Protein AF-A0A5Q0QDK5-F1 (afdb_monomer)

Secondary structure (DSSP, 8-state):
-PPP-TT-----HHHHHHHHHHHHHHHHHHHHHHHHHH-TT---HHHHHHTHHHHHHHHHHHHHHHHHHHHHHHHHHHHHHHHHHHHHHHHHHHHHHHHHHHHHSHHHHHHHHHTTTPPP--SPPP----------

pLDDT: mean 79.97, std 14.65, range [41.53, 97.88]

InterPro domains:
  IPR045755 Bacteriodetes cell division protein FtsL-like [PF19579] (37-133)

Mean predicted aligned error: 16.49 Å

S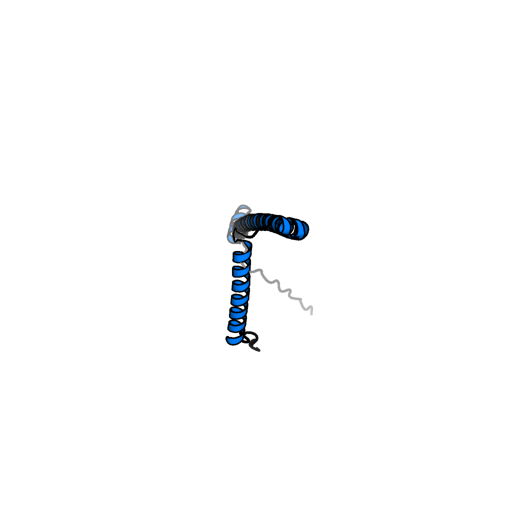equence (136 aa):
MARNTIKNNELSEEVQEEMSDALEEKVEETEDFLKSVFSQKKLNTYLVAKNLPFVAFLALLGLLYISNRHLAENTVRRIDRLGKEVKELSWDYKSLNAELMKLTTQTEIAKRADTLGLKERTEPPIKLQVVKEVKK

Foldseek 3Di:
DDDDPPDPPPPDVVVVVVVVVVVVVVVVVVVVVVCVVPPPPDPDVVVCVVCVVVVVVVVVVVVVVVVVVVVVVVVVVVCVVVVVVVVVVVVVVVVVVVVVCVCPDPVNVQVVVVVVVDHDDPDDDDDDDPPDDPDD

Structure (mmCIF, N/CA/C/O backbone):
data_AF-A0A5Q0QDK5-F1
#
_entry.id   AF-A0A5Q0QDK5-F1
#
loop_
_atom_site.group_PDB
_atom_site.id
_atom_site.type_symbol
_atom_site.label_atom_id
_atom_site.label_alt_id
_atom_site.label_comp_id
_atom_site.label_asym_id
_atom_site.label_entity_id
_atom_site.label_seq_id
_atom_site.pdbx_PDB_ins_code
_atom_site.Cartn_x
_atom_site.Cartn_y
_atom_site.Cartn_z
_atom_site.occupancy
_atom_site.B_iso_or_equiv
_atom_site.auth_seq_id
_atom_site.auth_comp_id
_atom_site.auth_asym_id
_atom_site.auth_atom_id
_atom_site.pdbx_PDB_model_num
ATOM 1 N N . MET A 1 1 ? -28.672 -29.922 -0.795 1.00 44.56 1 MET A N 1
ATOM 2 C CA . MET A 1 1 ? -27.477 -29.052 -0.783 1.00 44.56 1 MET A CA 1
ATOM 3 C C . MET A 1 1 ? -26.551 -29.521 -1.895 1.00 44.56 1 MET A C 1
ATOM 5 O O . MET A 1 1 ? -25.911 -30.553 -1.735 1.00 44.56 1 MET A O 1
ATOM 9 N N . ALA A 1 2 ? -26.565 -28.853 -3.050 1.00 45.28 2 ALA A N 1
ATOM 10 C CA . ALA A 1 2 ? -25.697 -29.207 -4.172 1.00 45.28 2 ALA A CA 1
ATOM 11 C C . ALA A 1 2 ? -24.258 -28.783 -3.843 1.00 45.28 2 ALA A C 1
ATOM 13 O O . ALA A 1 2 ? -24.005 -27.612 -3.563 1.00 45.28 2 ALA A O 1
ATOM 14 N N . ARG A 1 3 ? -23.336 -29.747 -3.803 1.00 51.28 3 ARG A N 1
ATOM 15 C CA . ARG A 1 3 ? -21.903 -29.486 -3.637 1.00 51.28 3 ARG A CA 1
ATOM 16 C C . ARG A 1 3 ? -21.345 -29.048 -4.992 1.00 51.28 3 ARG A C 1
ATOM 18 O O . ARG A 1 3 ? -21.561 -29.717 -5.993 1.00 51.28 3 ARG A O 1
ATOM 25 N N . ASN A 1 4 ? -20.696 -27.892 -4.997 1.00 50.03 4 ASN A N 1
ATOM 26 C CA . ASN A 1 4 ? -20.117 -27.230 -6.161 1.00 50.03 4 ASN A CA 1
ATOM 27 C C . ASN A 1 4 ? -19.019 -28.103 -6.812 1.00 50.03 4 ASN A C 1
ATOM 29 O O . ASN A 1 4 ? -18.092 -28.513 -6.117 1.00 50.03 4 ASN A O 1
ATOM 33 N N . THR A 1 5 ? -19.124 -28.374 -8.118 1.00 55.47 5 THR A N 1
ATOM 34 C CA . THR A 1 5 ? -18.151 -29.136 -8.931 1.00 55.47 5 THR A CA 1
ATOM 35 C C . THR A 1 5 ? -17.349 -28.259 -9.902 1.00 55.47 5 THR A C 1
ATOM 37 O O . THR A 1 5 ? -16.799 -28.759 -10.879 1.00 55.47 5 THR A O 1
ATOM 40 N N . ILE A 1 6 ? -17.241 -26.950 -9.664 1.00 53.53 6 ILE A N 1
ATOM 41 C CA . ILE A 1 6 ? -16.419 -26.053 -10.49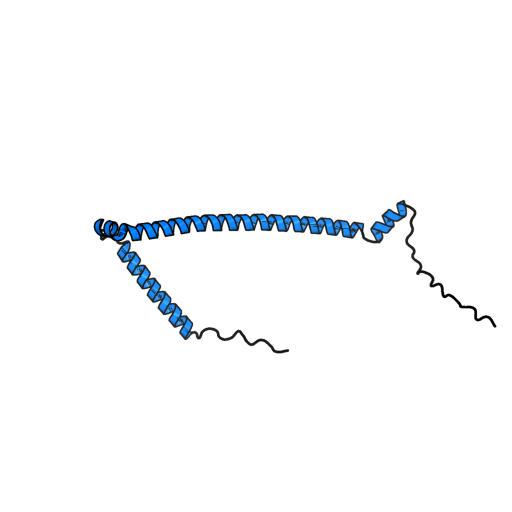0 1.00 53.53 6 ILE A CA 1
ATOM 42 C C . ILE A 1 6 ? -15.024 -25.944 -9.866 1.00 53.53 6 ILE A C 1
ATOM 44 O O . ILE A 1 6 ? -14.682 -24.928 -9.262 1.00 53.53 6 ILE A O 1
ATOM 48 N N . LYS A 1 7 ? -14.221 -27.013 -9.935 1.00 53.06 7 LYS A N 1
ATOM 49 C CA . LYS A 1 7 ? -12.780 -26.884 -9.650 1.00 53.06 7 LYS A CA 1
ATOM 50 C C . LYS A 1 7 ? -11.844 -27.905 -10.295 1.00 53.06 7 LYS A C 1
ATOM 52 O O . LYS A 1 7 ? -10.676 -27.909 -9.944 1.00 53.06 7 LYS A O 1
ATOM 57 N N . ASN A 1 8 ? -12.307 -28.721 -11.240 1.00 49.44 8 ASN A N 1
ATOM 58 C CA . ASN A 1 8 ? -11.467 -29.771 -11.824 1.00 49.44 8 ASN A CA 1
ATOM 59 C C . ASN A 1 8 ? -11.540 -29.751 -13.356 1.00 49.44 8 ASN A C 1
ATOM 61 O O . ASN A 1 8 ? -11.878 -30.748 -13.980 1.00 49.44 8 ASN A O 1
ATOM 65 N N . ASN A 1 9 ? -11.256 -28.599 -13.955 1.00 54.06 9 ASN A N 1
ATOM 66 C CA . ASN A 1 9 ? -10.682 -28.587 -15.298 1.00 54.06 9 ASN A CA 1
ATOM 67 C C . ASN A 1 9 ? -9.304 -27.939 -15.154 1.00 54.06 9 ASN A C 1
ATOM 69 O O . ASN A 1 9 ? -9.066 -26.822 -15.607 1.00 54.06 9 ASN A O 1
ATOM 73 N N . GLU A 1 10 ? -8.458 -28.593 -14.353 1.00 52.84 10 GLU A N 1
ATOM 74 C CA . GLU A 1 10 ? -7.023 -28.339 -14.376 1.00 52.84 10 GLU A CA 1
ATOM 75 C C . GLU A 1 10 ? -6.599 -28.573 -15.824 1.00 52.84 10 GLU A C 1
ATOM 77 O O . GLU A 1 10 ? -6.963 -29.594 -16.413 1.00 52.84 10 GLU A O 1
ATOM 82 N N . LEU A 1 11 ? -5.965 -27.564 -16.430 1.00 58.59 11 LEU A N 1
ATOM 83 C CA . LEU A 1 11 ? -5.403 -27.679 -17.770 1.00 58.59 11 LEU A CA 1
ATOM 84 C C . LEU A 1 11 ? -4.655 -29.010 -17.835 1.00 58.59 11 LEU A C 1
ATOM 86 O O . LEU A 1 11 ? -3.786 -29.242 -16.994 1.00 58.59 11 LEU A O 1
ATOM 90 N N . SER A 1 12 ? -5.035 -29.864 -18.789 1.00 61.38 12 SER A N 1
ATOM 91 C CA . SER A 1 12 ? -4.347 -31.124 -19.069 1.00 61.38 12 SER A CA 1
ATOM 92 C C . SER A 1 12 ? -2.839 -30.876 -19.066 1.00 61.38 12 SER A C 1
ATOM 94 O O . SER A 1 12 ? -2.404 -29.850 -19.592 1.00 61.38 12 SER A O 1
ATOM 96 N N . GLU A 1 13 ? -2.070 -31.760 -18.426 1.00 63.53 13 GLU A N 1
ATOM 97 C CA . GLU A 1 13 ? -0.610 -31.632 -18.296 1.00 63.53 13 GLU A CA 1
ATOM 98 C C . GLU A 1 13 ? 0.041 -31.334 -19.656 1.00 63.53 13 GLU A C 1
ATOM 100 O O . GLU A 1 13 ? 0.886 -30.455 -19.736 1.00 63.53 13 GLU A O 1
ATOM 105 N N . GLU A 1 14 ? -0.498 -31.912 -20.731 1.00 63.00 14 GLU A N 1
ATOM 106 C CA . GLU A 1 14 ? -0.110 -31.689 -22.129 1.00 63.00 14 GLU A CA 1
ATOM 107 C C . GLU A 1 14 ? -0.253 -30.218 -22.585 1.00 63.00 14 GLU A C 1
ATOM 109 O O . GLU A 1 14 ? 0.625 -29.685 -23.248 1.00 63.00 14 GLU A O 1
ATOM 114 N N . VAL A 1 15 ? -1.304 -29.501 -22.163 1.00 66.12 15 VAL A N 1
ATOM 115 C CA . VAL A 1 15 ? -1.498 -28.068 -22.484 1.00 66.12 15 VAL A CA 1
ATOM 116 C C . VAL A 1 15 ? -0.574 -27.180 -21.648 1.00 66.12 15 VAL A C 1
ATOM 118 O O . VAL A 1 15 ? -0.178 -26.104 -22.089 1.00 66.12 15 VAL A O 1
ATOM 121 N N . GLN A 1 16 ? -0.247 -27.592 -20.420 1.00 66.62 16 GLN A N 1
ATOM 122 C CA . GLN A 1 16 ? 0.727 -26.867 -19.599 1.00 66.62 16 GLN A CA 1
ATOM 123 C C . GLN A 1 16 ? 2.140 -27.035 -20.157 1.00 66.62 16 GLN A C 1
ATOM 125 O O . GLN A 1 16 ? 2.874 -26.051 -20.184 1.00 66.62 16 GLN A O 1
ATOM 130 N N . GLU A 1 17 ? 2.463 -28.236 -20.635 1.00 69.75 17 GLU A N 1
ATOM 131 C CA . GLU A 1 17 ? 3.737 -28.597 -21.256 1.00 69.75 17 GLU A CA 1
ATOM 132 C C . GLU A 1 17 ? 3.911 -27.885 -22.611 1.00 69.75 17 GLU A C 1
ATOM 134 O O . GLU A 1 17 ? 4.900 -27.189 -22.816 1.00 69.75 17 GLU A O 1
ATOM 139 N N . GLU A 1 18 ? 2.885 -27.875 -23.473 1.00 71.50 18 GLU A N 1
ATOM 140 C CA . GLU A 1 18 ? 2.893 -27.086 -24.718 1.00 71.50 18 GLU A CA 1
ATOM 141 C C . GLU A 1 18 ? 3.039 -25.575 -24.464 1.00 71.50 18 GLU A C 1
ATOM 143 O O . GLU A 1 18 ? 3.743 -24.876 -25.196 1.00 71.50 18 GLU A O 1
ATOM 148 N N . MET A 1 19 ? 2.381 -25.037 -23.426 1.00 68.75 19 MET A N 1
ATOM 149 C CA . MET A 1 19 ? 2.533 -23.627 -23.059 1.00 68.75 19 MET A CA 1
ATOM 150 C C . MET A 1 19 ? 3.912 -23.319 -22.477 1.00 68.75 19 MET A C 1
ATOM 152 O O . MET A 1 19 ? 4.394 -22.210 -22.705 1.00 68.75 19 MET A O 1
ATOM 156 N N . SER A 1 20 ? 4.523 -24.234 -21.715 1.00 72.00 20 SER A N 1
ATOM 157 C CA . SER A 1 20 ? 5.876 -24.050 -21.182 1.00 72.00 20 SER A CA 1
ATOM 158 C C . SER A 1 20 ? 6.927 -24.144 -22.277 1.00 72.00 20 SER A C 1
ATOM 160 O O . SER A 1 20 ? 7.779 -23.264 -22.332 1.00 72.00 20 SER A O 1
ATOM 162 N N . ASP A 1 21 ? 6.799 -25.104 -23.191 1.00 76.31 21 ASP A N 1
ATOM 163 C CA . ASP A 1 21 ? 7.713 -25.291 -24.321 1.00 76.31 21 ASP A CA 1
ATOM 164 C C . ASP A 1 21 ? 7.635 -24.099 -25.286 1.00 76.31 21 ASP A C 1
ATOM 166 O O . ASP A 1 21 ? 8.657 -23.551 -25.701 1.00 76.31 21 ASP A O 1
ATOM 170 N N . ALA A 1 22 ? 6.422 -23.605 -25.570 1.00 78.12 22 ALA A N 1
ATOM 171 C CA . ALA A 1 22 ? 6.228 -22.387 -26.356 1.00 78.12 22 ALA A CA 1
ATOM 172 C C . ALA A 1 22 ? 6.747 -21.129 -25.636 1.00 78.12 22 ALA A C 1
ATOM 174 O O . ALA A 1 22 ? 7.200 -20.182 -26.288 1.00 78.12 22 ALA A O 1
ATOM 175 N N . LEU A 1 23 ? 6.677 -21.082 -24.299 1.00 74.81 23 LEU A N 1
ATOM 176 C CA . LEU A 1 23 ? 7.285 -20.003 -23.519 1.00 74.81 23 LEU A CA 1
ATOM 177 C C . LEU A 1 23 ? 8.809 -20.059 -23.613 1.00 74.81 23 LEU A C 1
ATOM 179 O O . LEU A 1 23 ? 9.439 -19.018 -23.771 1.00 74.81 23 LEU A O 1
ATOM 183 N N . GLU A 1 24 ? 9.385 -21.252 -23.504 1.00 76.62 24 GLU A N 1
ATOM 184 C CA . GLU A 1 24 ? 10.823 -21.490 -23.512 1.00 76.62 24 GLU A CA 1
ATOM 185 C C . GLU A 1 24 ? 11.423 -21.155 -24.884 1.00 76.62 24 GLU A C 1
ATOM 187 O O . GLU A 1 24 ? 12.367 -20.370 -24.945 1.00 76.62 24 GLU A O 1
ATOM 192 N N . GLU A 1 25 ? 10.777 -21.566 -25.983 1.00 78.50 25 GLU A N 1
ATOM 193 C CA . GLU A 1 25 ? 11.151 -21.182 -27.354 1.00 78.50 25 GLU A CA 1
ATOM 194 C C . GLU A 1 25 ? 11.117 -19.653 -27.546 1.00 78.50 25 GLU A C 1
ATOM 196 O O . GLU A 1 25 ? 12.043 -19.052 -28.092 1.00 78.50 25 GLU A O 1
ATOM 201 N N . LYS A 1 26 ? 10.072 -18.976 -27.047 1.00 78.62 26 LYS A N 1
ATOM 202 C CA . LYS A 1 26 ? 9.944 -17.508 -27.142 1.00 78.62 26 LYS A CA 1
ATOM 203 C C . LYS A 1 26 ? 10.975 -16.777 -26.283 1.00 78.62 26 LYS A C 1
ATOM 205 O O . LYS A 1 26 ? 11.416 -15.683 -26.651 1.00 78.62 26 LYS A O 1
ATOM 210 N N . VAL A 1 27 ? 11.347 -17.347 -25.140 1.00 79.06 27 VAL A N 1
ATOM 211 C CA . VAL A 1 27 ? 12.386 -16.813 -24.252 1.00 79.06 27 VAL A CA 1
ATOM 212 C C . VAL A 1 27 ? 13.766 -16.987 -24.881 1.00 79.06 27 VAL A C 1
ATOM 214 O O . VAL A 1 27 ? 14.535 -16.027 -24.878 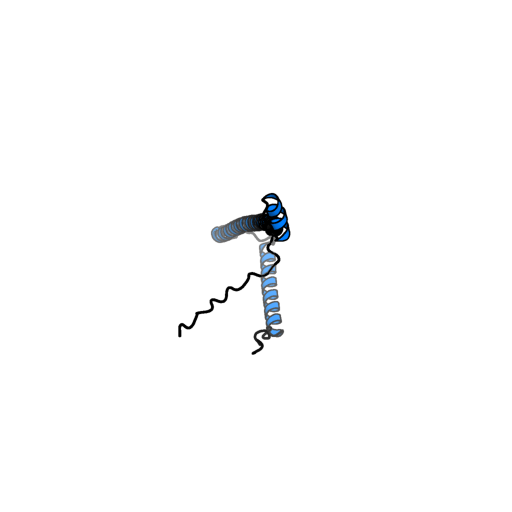1.00 79.06 27 VAL A O 1
ATOM 217 N N . GLU A 1 28 ? 14.050 -18.138 -25.487 1.00 79.69 28 GLU A N 1
ATOM 218 C CA . GLU A 1 28 ? 15.321 -18.439 -26.152 1.00 79.69 28 GLU A CA 1
ATOM 219 C C . GLU A 1 28 ? 15.520 -17.573 -27.411 1.00 79.69 28 GLU A C 1
ATOM 221 O O . GLU A 1 28 ? 16.549 -16.906 -27.547 1.00 79.69 28 GLU A O 1
ATOM 226 N N . GLU A 1 29 ? 14.487 -17.434 -28.256 1.00 79.56 29 GLU A N 1
ATOM 227 C CA . GLU A 1 29 ? 14.470 -16.493 -29.391 1.00 79.56 29 GLU A CA 1
ATOM 228 C C . GLU A 1 29 ? 14.757 -15.049 -28.943 1.00 79.56 29 GLU A C 1
ATOM 230 O O . GLU A 1 29 ? 15.485 -14.296 -29.603 1.00 79.56 29 GLU A O 1
ATOM 235 N N . THR A 1 30 ? 14.185 -14.651 -27.804 1.00 79.25 30 THR A N 1
ATOM 236 C CA . THR A 1 30 ? 14.382 -13.316 -27.232 1.00 79.25 30 THR A CA 1
ATOM 237 C C . THR A 1 30 ? 15.798 -13.161 -26.681 1.00 79.25 30 THR A C 1
ATOM 239 O O . THR A 1 30 ? 16.420 -12.118 -26.885 1.00 79.25 30 THR A O 1
ATOM 242 N N . GLU A 1 31 ? 16.345 -14.177 -26.016 1.00 81.19 31 GLU A N 1
ATOM 243 C CA . GLU A 1 31 ? 17.700 -14.161 -25.465 1.00 81.19 31 GLU A CA 1
ATOM 244 C C . GLU A 1 31 ? 18.763 -14.091 -26.571 1.00 81.19 31 GLU A C 1
ATOM 246 O O . GLU A 1 31 ? 19.697 -13.287 -26.486 1.00 81.19 31 GLU A O 1
ATOM 251 N N . ASP A 1 32 ? 18.600 -14.858 -27.646 1.00 81.81 32 ASP A N 1
ATOM 252 C CA . ASP A 1 32 ? 19.513 -14.862 -28.789 1.00 81.81 32 ASP A CA 1
ATOM 253 C C . ASP A 1 32 ? 19.445 -13.564 -29.596 1.00 81.81 32 ASP A C 1
ATOM 255 O O . ASP A 1 32 ? 20.479 -13.012 -30.001 1.00 81.81 32 ASP A O 1
ATOM 259 N N . PHE A 1 33 ? 18.247 -12.996 -29.752 1.00 75.56 33 PHE A N 1
ATOM 260 C CA . PHE A 1 33 ? 18.078 -11.653 -30.297 1.00 75.56 33 PHE A CA 1
ATOM 261 C C . PHE A 1 33 ? 18.790 -10.605 -29.428 1.00 75.56 33 PHE A C 1
ATOM 263 O O . PHE A 1 33 ? 19.526 -9.763 -29.951 1.00 75.56 33 PHE A O 1
ATOM 270 N N . LEU A 1 34 ? 18.649 -10.683 -28.101 1.00 80.56 34 LEU A N 1
ATOM 271 C CA . LEU A 1 34 ? 19.322 -9.780 -27.166 1.00 80.56 34 LEU A CA 1
ATOM 272 C C . LEU A 1 34 ? 20.847 -9.930 -27.232 1.00 80.56 34 LEU A C 1
ATOM 274 O O . LEU A 1 34 ? 21.539 -8.917 -27.326 1.00 80.56 34 LEU A O 1
ATOM 278 N N . LYS A 1 35 ? 21.388 -11.153 -27.273 1.00 80.50 35 LYS A N 1
ATOM 279 C CA . LYS A 1 35 ? 22.829 -11.414 -27.458 1.00 80.50 35 LYS A CA 1
ATOM 280 C C . LYS A 1 35 ? 23.341 -10.851 -28.785 1.00 80.50 35 LYS A C 1
ATOM 282 O O . LYS A 1 35 ? 24.410 -10.238 -28.822 1.00 80.50 35 LYS A O 1
ATOM 287 N N . SER A 1 36 ? 22.573 -10.998 -29.867 1.00 74.38 36 SER A N 1
ATOM 288 C CA . SER A 1 36 ? 22.910 -10.444 -31.184 1.00 74.38 36 SER A CA 1
ATOM 289 C C . SER A 1 36 ? 22.896 -8.909 -31.198 1.00 74.38 36 SER A C 1
ATOM 291 O O . SER A 1 36 ? 23.729 -8.294 -31.866 1.00 74.38 36 SER A O 1
ATOM 293 N N . VAL A 1 37 ? 21.975 -8.277 -30.465 1.00 71.69 37 VAL A N 1
ATOM 294 C CA . VAL A 1 37 ? 21.848 -6.812 -30.365 1.00 71.69 37 VAL A CA 1
ATOM 295 C C . VAL A 1 37 ? 22.893 -6.206 -29.418 1.00 71.69 37 VAL A C 1
ATOM 297 O O . VAL A 1 37 ? 23.437 -5.143 -29.716 1.00 71.69 37 VAL A O 1
ATOM 300 N N . PHE A 1 38 ? 23.225 -6.881 -28.313 1.00 72.44 38 PHE A N 1
ATOM 301 C CA . PHE A 1 38 ? 24.216 -6.429 -27.324 1.00 72.44 38 PHE A CA 1
ATOM 302 C C . PHE A 1 38 ? 25.668 -6.797 -27.670 1.00 72.44 38 PHE A C 1
ATOM 304 O O . PHE A 1 38 ? 26.596 -6.325 -27.008 1.00 72.44 38 PHE A O 1
ATOM 311 N N . SER A 1 39 ? 25.906 -7.597 -28.715 1.00 77.00 39 SER A N 1
ATOM 312 C CA . SER A 1 39 ? 27.260 -7.901 -29.183 1.00 77.00 39 SER A CA 1
ATOM 313 C C . SER A 1 39 ? 27.970 -6.633 -29.685 1.00 77.00 39 SER A C 1
ATOM 315 O O . SER A 1 39 ? 27.522 -5.971 -30.624 1.00 77.00 39 SER A O 1
ATOM 317 N N . GLN A 1 40 ? 29.124 -6.313 -29.084 1.00 61.62 40 GLN A N 1
ATOM 318 C CA . GLN A 1 40 ? 29.897 -5.067 -29.265 1.00 61.62 40 GLN A CA 1
ATOM 319 C C . GLN A 1 40 ? 30.264 -4.705 -30.720 1.00 61.62 40 GLN A C 1
ATOM 321 O O . GLN A 1 40 ? 30.730 -3.596 -30.976 1.00 61.62 40 GLN A O 1
ATOM 326 N N . LYS A 1 41 ? 30.095 -5.612 -31.689 1.00 64.81 41 LYS A N 1
ATOM 327 C CA . LYS A 1 41 ? 30.665 -5.482 -33.038 1.00 64.81 41 LYS A CA 1
ATOM 328 C C . LYS A 1 41 ? 29.719 -4.888 -34.097 1.00 64.81 41 LYS A C 1
ATOM 330 O O . LYS A 1 41 ? 30.173 -4.665 -35.217 1.00 64.81 41 LYS A O 1
ATOM 335 N N . LYS A 1 42 ? 28.431 -4.632 -33.803 1.00 61.22 42 LYS A N 1
ATOM 336 C CA . LYS A 1 42 ? 27.441 -4.218 -34.832 1.00 61.22 42 LYS A CA 1
ATOM 337 C C . LYS A 1 42 ? 26.472 -3.082 -34.461 1.00 61.22 42 LYS A C 1
ATOM 339 O O . LYS A 1 42 ? 25.419 -2.963 -35.082 1.00 61.22 42 LYS A O 1
ATOM 344 N N . LEU A 1 43 ? 26.821 -2.176 -33.551 1.00 64.56 43 LEU A N 1
ATOM 345 C CA . LEU A 1 43 ? 26.060 -0.925 -33.407 1.00 64.56 43 LEU A CA 1
ATOM 346 C C . LEU A 1 43 ? 26.564 0.115 -34.414 1.00 64.56 43 LEU A C 1
ATOM 348 O O . LEU A 1 43 ? 27.317 1.025 -34.086 1.00 64.56 43 LEU A O 1
ATOM 352 N N . ASN A 1 44 ? 26.192 -0.056 -35.683 1.00 66.50 44 ASN A N 1
ATOM 353 C CA . ASN A 1 44 ? 26.516 0.915 -36.723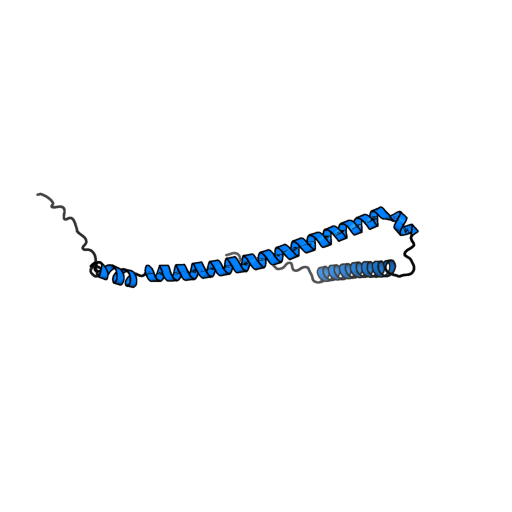 1.00 66.50 44 ASN A CA 1
ATOM 354 C C . ASN A 1 44 ? 25.703 2.201 -36.471 1.00 66.50 44 ASN A C 1
ATOM 356 O O . ASN A 1 44 ? 24.471 2.161 -36.511 1.00 66.50 44 ASN A O 1
ATOM 360 N N . THR A 1 45 ? 26.365 3.339 -36.232 1.00 63.19 45 THR A N 1
ATOM 361 C CA . THR A 1 45 ? 25.737 4.653 -35.962 1.00 63.19 45 THR A CA 1
ATOM 362 C C . THR A 1 45 ? 24.664 5.020 -36.997 1.00 63.19 45 THR A C 1
ATOM 364 O O . THR A 1 45 ? 23.663 5.656 -36.671 1.00 63.19 45 THR A O 1
ATOM 367 N N . TYR A 1 46 ? 24.819 4.544 -38.236 1.00 67.12 46 TYR A N 1
ATOM 368 C CA . TYR A 1 46 ? 23.860 4.728 -39.325 1.00 67.12 46 TYR A CA 1
ATOM 369 C C . TYR A 1 46 ? 22.495 4.049 -39.084 1.00 67.12 46 TYR A C 1
ATOM 371 O O . TYR A 1 46 ? 21.455 4.623 -39.404 1.00 67.12 46 TYR A O 1
ATOM 379 N N . LEU A 1 47 ? 22.463 2.852 -38.483 1.00 68.19 47 LEU A N 1
ATOM 380 C CA . LEU A 1 47 ? 21.212 2.144 -38.162 1.00 68.19 47 LEU A CA 1
ATOM 381 C C . LEU A 1 47 ? 20.466 2.804 -37.000 1.00 68.19 47 LEU A C 1
ATOM 383 O O . LEU A 1 47 ? 19.237 2.866 -37.022 1.00 68.19 47 LEU A O 1
ATOM 387 N N . VAL A 1 48 ? 21.205 3.324 -36.018 1.00 66.12 48 VAL A N 1
ATOM 388 C CA . VAL A 1 48 ? 20.639 4.064 -34.882 1.00 66.12 48 VAL A CA 1
ATOM 389 C C . VAL A 1 48 ? 20.042 5.390 -35.354 1.00 66.12 48 VAL A C 1
ATOM 391 O O . VAL A 1 48 ? 18.925 5.719 -34.975 1.00 66.12 48 VAL A O 1
ATOM 394 N N . ALA A 1 49 ? 20.725 6.108 -36.251 1.00 72.38 49 ALA A N 1
ATOM 395 C CA . ALA A 1 49 ? 20.199 7.334 -36.852 1.00 72.38 49 ALA A CA 1
ATOM 396 C C . ALA A 1 49 ? 18.957 7.078 -37.729 1.00 72.38 49 ALA A C 1
ATOM 398 O O . ALA A 1 49 ? 18.005 7.853 -37.689 1.00 72.38 49 ALA A O 1
ATOM 399 N N . LYS A 1 50 ? 18.922 5.966 -38.479 1.00 77.81 50 LYS A N 1
ATOM 400 C CA . LYS A 1 50 ? 17.764 5.581 -39.305 1.00 77.81 50 LYS A CA 1
ATOM 401 C C . LYS A 1 50 ? 16.538 5.186 -38.471 1.00 77.81 50 LYS A C 1
ATOM 403 O O . LYS A 1 50 ? 15.415 5.450 -38.885 1.00 77.81 50 LYS A O 1
ATOM 408 N N . ASN A 1 51 ? 16.751 4.582 -37.301 1.00 81.62 51 ASN A N 1
ATOM 409 C CA . ASN A 1 51 ? 15.692 4.133 -36.388 1.00 81.62 51 ASN A CA 1
ATOM 410 C C . ASN A 1 51 ? 15.555 5.023 -35.141 1.00 81.62 51 ASN A C 1
ATOM 412 O O . ASN A 1 51 ? 14.984 4.604 -34.134 1.00 81.62 51 ASN A O 1
ATOM 416 N N . LEU A 1 52 ? 16.041 6.263 -35.210 1.00 83.88 52 LEU A N 1
ATOM 417 C CA . LEU A 1 52 ? 15.971 7.236 -34.123 1.00 83.88 52 LEU A CA 1
ATOM 418 C C . LEU A 1 52 ? 14.567 7.386 -33.497 1.00 83.88 52 LEU A C 1
ATOM 420 O O . LEU A 1 52 ? 14.494 7.375 -32.266 1.00 83.88 52 LEU A O 1
ATOM 424 N N . PRO A 1 53 ? 13.450 7.461 -34.261 1.00 86.38 53 PRO A N 1
ATOM 425 C CA . PRO A 1 53 ? 12.122 7.556 -33.646 1.00 86.38 53 PRO A CA 1
ATOM 426 C C . PRO A 1 53 ? 11.754 6.315 -32.819 1.00 86.38 53 PRO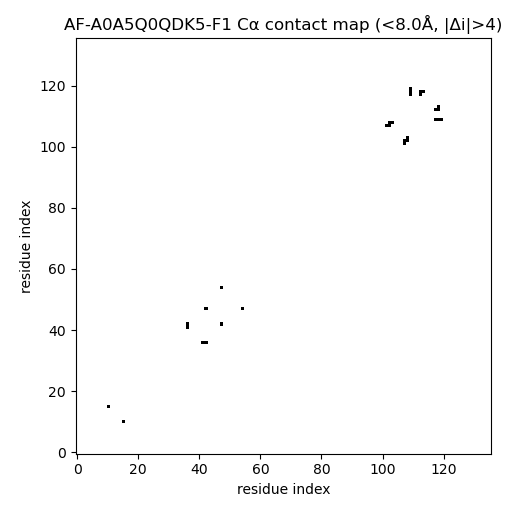 A C 1
ATOM 428 O O . PRO A 1 53 ? 11.091 6.444 -31.793 1.00 86.38 53 PRO A O 1
ATOM 431 N N . PHE A 1 54 ? 12.219 5.125 -33.210 1.00 85.44 54 PHE A N 1
ATOM 432 C CA . PHE A 1 54 ? 11.958 3.884 -32.476 1.00 85.44 54 PHE A CA 1
ATOM 433 C C . PHE A 1 54 ? 12.754 3.813 -31.166 1.00 85.44 54 PHE A C 1
ATOM 435 O O . PHE A 1 54 ? 12.207 3.471 -30.120 1.00 85.44 54 PHE A O 1
ATOM 442 N N . VAL A 1 55 ? 14.029 4.210 -31.183 1.00 86.94 55 VAL A N 1
ATOM 443 C CA . VAL A 1 55 ? 14.851 4.270 -29.961 1.00 86.94 55 VAL A CA 1
ATOM 444 C C . VAL A 1 55 ? 14.315 5.327 -28.990 1.00 86.94 55 VAL A C 1
ATOM 446 O O . VAL A 1 55 ? 14.239 5.076 -27.789 1.00 86.94 55 VAL A O 1
ATOM 449 N N . ALA A 1 56 ? 13.879 6.484 -29.498 1.00 89.06 56 ALA A N 1
ATOM 450 C CA . ALA A 1 56 ? 13.236 7.515 -28.684 1.00 89.06 56 ALA A CA 1
ATOM 451 C C . ALA A 1 56 ? 11.923 7.021 -28.052 1.00 89.06 56 ALA A C 1
ATOM 453 O O . ALA A 1 56 ? 11.653 7.315 -26.889 1.00 89.06 56 ALA A O 1
ATOM 454 N N . PHE A 1 57 ? 11.136 6.224 -28.780 1.00 91.56 57 PHE A N 1
ATOM 455 C CA . PHE A 1 57 ? 9.930 5.589 -28.251 1.00 91.56 57 PHE A CA 1
ATOM 456 C C . PHE A 1 57 ? 10.239 4.606 -27.111 1.00 91.56 57 PHE A C 1
ATOM 458 O O . PHE A 1 57 ? 9.592 4.661 -26.064 1.00 91.56 57 PHE A O 1
ATOM 465 N N . LEU A 1 58 ? 11.267 3.764 -27.259 1.00 90.94 58 LEU A N 1
ATOM 466 C CA . LEU A 1 58 ? 11.712 2.863 -26.189 1.00 90.94 58 LEU A CA 1
ATOM 467 C C . LEU A 1 58 ? 12.243 3.624 -24.968 1.00 90.94 58 LEU A C 1
ATOM 469 O O . LEU A 1 58 ? 11.943 3.253 -23.834 1.00 90.94 58 LEU A O 1
ATOM 473 N N . ALA A 1 59 ? 12.985 4.713 -25.179 1.00 92.12 59 ALA A N 1
ATOM 474 C CA . ALA A 1 59 ? 13.447 5.573 -24.093 1.00 92.12 59 ALA A CA 1
ATOM 475 C 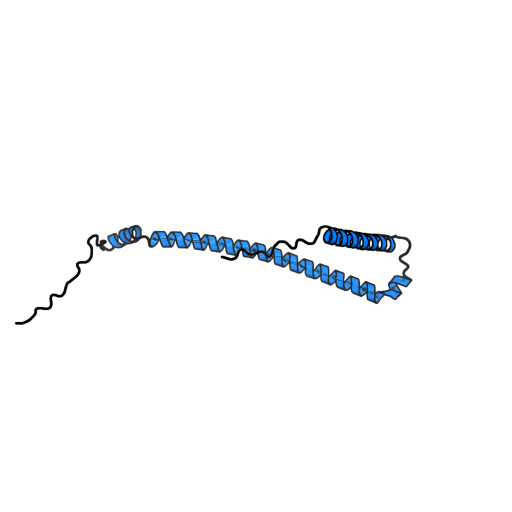C . ALA A 1 59 ? 12.274 6.232 -23.344 1.00 92.12 59 ALA A C 1
ATOM 477 O O . ALA A 1 59 ? 12.281 6.279 -22.113 1.00 92.12 59 ALA A O 1
ATOM 478 N N . LEU A 1 60 ? 11.242 6.684 -24.066 1.00 95.75 60 LEU A N 1
ATOM 479 C CA . LEU A 1 60 ? 10.008 7.222 -23.486 1.00 95.75 60 LEU A CA 1
ATOM 480 C C . LEU A 1 60 ? 9.296 6.158 -22.639 1.00 95.75 60 LEU A C 1
ATOM 482 O O . LEU A 1 60 ? 8.946 6.425 -21.490 1.00 95.75 60 LEU A O 1
ATOM 486 N N . LEU A 1 61 ? 9.135 4.942 -23.165 1.00 95.50 61 LEU A N 1
ATOM 487 C CA . LEU A 1 61 ? 8.583 3.801 -22.426 1.00 95.50 61 LEU A CA 1
ATOM 488 C C . LEU A 1 61 ? 9.388 3.487 -21.162 1.00 95.50 61 LEU A C 1
ATOM 490 O O . LEU A 1 61 ? 8.802 3.291 -20.098 1.00 95.50 61 LEU A O 1
ATOM 494 N N . GLY A 1 62 ? 10.719 3.497 -21.252 1.00 95.38 62 GLY A N 1
ATOM 495 C CA . GLY A 1 62 ? 11.602 3.314 -20.102 1.00 95.38 62 GLY A CA 1
ATOM 496 C C . GLY A 1 62 ? 11.403 4.395 -19.038 1.00 95.38 62 GLY A C 1
ATOM 497 O O . GLY A 1 62 ? 11.284 4.087 -17.852 1.00 95.38 62 GLY A O 1
ATOM 498 N N . LEU A 1 63 ? 11.283 5.659 -19.449 1.00 95.56 63 LEU A N 1
ATOM 499 C CA . LEU A 1 63 ? 11.014 6.774 -18.541 1.00 95.56 63 LEU A CA 1
ATOM 500 C C . LEU A 1 63 ? 9.641 6.646 -17.866 1.00 95.56 63 LEU A C 1
ATOM 502 O O . LEU A 1 63 ? 9.537 6.830 -16.650 1.00 95.56 63 LEU A O 1
ATOM 506 N N . LEU A 1 64 ? 8.599 6.293 -18.625 1.00 96.44 64 LEU A N 1
ATOM 507 C CA . LEU A 1 64 ? 7.268 6.024 -18.076 1.00 96.44 64 LEU A CA 1
ATOM 508 C C . LEU A 1 64 ? 7.29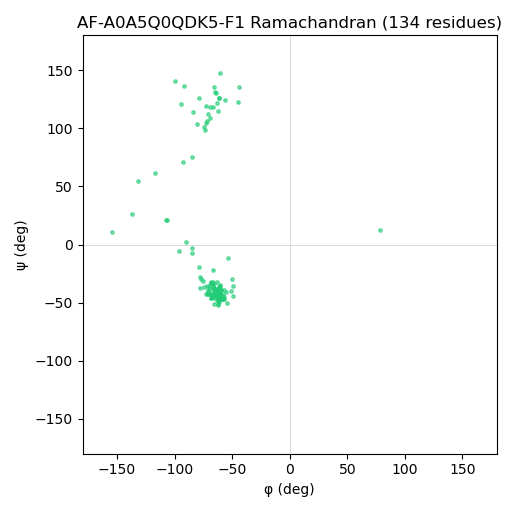6 4.857 -17.088 1.00 96.44 64 LEU A C 1
ATOM 510 O O . LEU A 1 64 ? 6.685 4.945 -16.025 1.00 96.44 64 LEU A O 1
ATOM 514 N N . TYR A 1 65 ? 8.038 3.793 -17.394 1.00 95.62 65 TYR A N 1
ATOM 515 C CA . TYR A 1 65 ? 8.176 2.641 -16.509 1.00 95.62 65 TYR A CA 1
ATOM 516 C C . TYR A 1 65 ? 8.839 3.016 -15.180 1.00 95.62 65 TYR A C 1
ATOM 518 O O . TYR A 1 65 ? 8.303 2.705 -14.116 1.00 95.62 65 TYR A O 1
ATOM 526 N N . ILE A 1 66 ? 9.967 3.734 -15.222 1.00 93.88 66 ILE A N 1
ATOM 527 C CA . ILE A 1 66 ? 10.661 4.206 -14.014 1.00 93.88 66 ILE A CA 1
ATOM 528 C C . ILE A 1 66 ? 9.747 5.131 -13.201 1.00 93.88 66 ILE A C 1
ATOM 530 O O . ILE A 1 66 ? 9.663 5.002 -11.977 1.00 93.88 66 ILE A O 1
ATOM 534 N N . SER A 1 67 ? 9.019 6.021 -13.879 1.00 94.62 67 SER A N 1
ATOM 535 C CA . SER A 1 67 ? 8.071 6.939 -13.238 1.00 94.62 67 SER A CA 1
ATOM 536 C C . SER A 1 67 ? 6.949 6.176 -12.527 1.00 94.62 67 SER A C 1
ATOM 538 O O . SER A 1 67 ? 6.704 6.397 -11.340 1.00 94.62 67 SER A O 1
ATOM 540 N N . ASN A 1 68 ? 6.319 5.215 -13.209 1.00 95.62 68 ASN A N 1
ATOM 541 C CA . ASN A 1 68 ? 5.270 4.369 -12.636 1.00 95.62 68 ASN A CA 1
ATOM 542 C C . ASN A 1 68 ? 5.784 3.522 -11.470 1.00 95.62 68 ASN A C 1
ATOM 54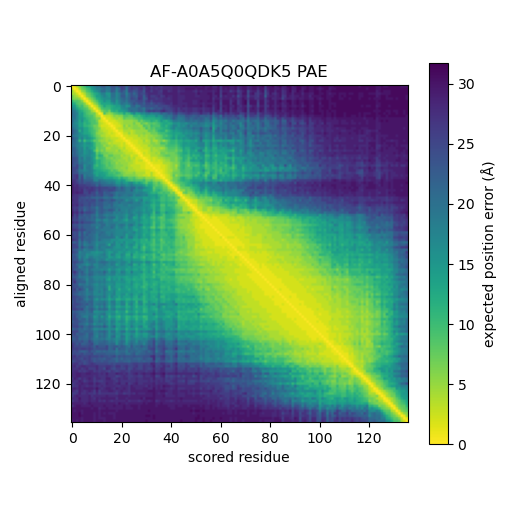4 O O . ASN A 1 68 ? 5.106 3.405 -10.449 1.00 95.62 68 ASN A O 1
ATOM 548 N N . ARG A 1 69 ? 7.001 2.980 -11.580 1.00 95.69 69 ARG A N 1
ATOM 549 C CA . ARG A 1 69 ? 7.643 2.232 -10.497 1.00 95.69 69 ARG A CA 1
ATOM 550 C C . ARG A 1 69 ? 7.785 3.085 -9.239 1.00 95.69 69 ARG A C 1
ATOM 552 O O . ARG A 1 69 ? 7.444 2.622 -8.153 1.00 95.69 69 ARG A O 1
ATOM 559 N N . HIS A 1 70 ? 8.237 4.332 -9.373 1.00 95.06 70 HIS A N 1
ATOM 560 C CA . HIS A 1 70 ? 8.382 5.227 -8.226 1.00 95.06 70 HIS A CA 1
ATOM 561 C C . HIS A 1 70 ? 7.030 5.553 -7.563 1.00 95.06 70 HIS A C 1
ATOM 563 O O . HIS A 1 70 ? 6.925 5.572 -6.335 1.00 95.06 70 HIS A O 1
ATOM 569 N N . LEU A 1 71 ? 5.971 5.744 -8.358 1.00 93.25 71 LEU A N 1
ATOM 570 C CA . LEU A 1 71 ? 4.613 5.961 -7.846 1.00 93.25 71 LEU A CA 1
ATOM 571 C C . LEU A 1 71 ? 4.068 4.739 -7.095 1.00 93.25 71 LEU A C 1
ATOM 573 O O . LEU A 1 71 ? 3.501 4.891 -6.008 1.00 93.25 71 LEU A O 1
ATOM 577 N N . ALA A 1 72 ? 4.268 3.537 -7.639 1.00 94.19 72 ALA A N 1
ATOM 578 C CA . ALA A 1 72 ? 3.845 2.291 -7.005 1.00 94.19 72 ALA A CA 1
ATOM 579 C C . ALA A 1 72 ? 4.541 2.101 -5.651 1.00 94.19 72 ALA A C 1
ATOM 581 O O . ALA A 1 72 ? 3.892 1.867 -4.635 1.00 94.19 72 ALA A O 1
ATOM 582 N N . GLU A 1 73 ? 5.852 2.305 -5.612 1.00 93.62 73 GLU A N 1
ATOM 583 C CA . GLU A 1 73 ? 6.659 2.173 -4.404 1.00 93.62 73 GLU A CA 1
ATOM 584 C C . GLU A 1 73 ? 6.243 3.172 -3.305 1.00 93.62 73 GLU A C 1
ATOM 586 O O . GLU A 1 73 ? 6.089 2.804 -2.137 1.00 93.62 73 GLU A O 1
ATOM 591 N N . ASN A 1 74 ? 5.966 4.426 -3.667 1.00 94.12 74 ASN A N 1
ATOM 592 C CA . ASN A 1 74 ? 5.452 5.417 -2.718 1.00 94.12 74 ASN A CA 1
ATOM 593 C C . ASN A 1 74 ? 4.043 5.070 -2.215 1.00 94.12 74 ASN A C 1
ATOM 595 O O . ASN A 1 74 ? 3.726 5.301 -1.045 1.00 94.12 74 ASN A O 1
ATOM 599 N N . THR A 1 75 ? 3.208 4.496 -3.080 1.00 94.94 75 THR A N 1
ATOM 600 C CA . THR A 1 75 ? 1.856 4.046 -2.729 1.00 94.94 75 THR A CA 1
ATOM 601 C C . THR A 1 75 ? 1.897 2.892 -1.736 1.00 94.94 75 THR A C 1
ATOM 603 O O . THR A 1 75 ? 1.217 2.954 -0.715 1.00 94.94 75 THR A O 1
ATOM 606 N N . VAL A 1 76 ? 2.752 1.892 -1.965 1.00 95.88 76 VAL A N 1
ATOM 607 C CA . VAL A 1 76 ? 2.940 0.759 -1.045 1.00 95.88 76 VAL A CA 1
ATOM 608 C C . VAL A 1 76 ? 3.373 1.251 0.336 1.00 95.88 76 VAL A C 1
ATOM 610 O O . VAL A 1 76 ? 2.742 0.919 1.337 1.00 95.88 76 VAL A O 1
ATOM 613 N N . ARG A 1 77 ? 4.359 2.157 0.406 1.00 95.88 77 ARG A N 1
ATOM 614 C CA . ARG A 1 77 ? 4.775 2.752 1.689 1.00 95.88 77 ARG A CA 1
ATOM 615 C C . ARG A 1 77 ? 3.652 3.512 2.393 1.00 95.88 77 ARG A C 1
ATOM 617 O O . ARG A 1 77 ? 3.602 3.532 3.622 1.00 95.88 77 ARG A O 1
ATOM 624 N N . ARG A 1 78 ? 2.773 4.179 1.639 1.00 96.62 78 ARG A N 1
ATOM 625 C CA . ARG A 1 78 ? 1.610 4.880 2.201 1.00 96.62 78 ARG A CA 1
ATOM 626 C C . ARG A 1 78 ? 0.596 3.891 2.771 1.00 96.62 78 ARG A C 1
ATOM 628 O O . ARG A 1 78 ? 0.102 4.132 3.867 1.00 96.62 78 ARG A O 1
ATOM 635 N N . ILE A 1 79 ? 0.326 2.796 2.064 1.00 96.62 79 ILE A N 1
ATOM 636 C CA . ILE A 1 79 ? -0.568 1.730 2.530 1.00 96.62 79 ILE A CA 1
ATOM 637 C C . ILE A 1 79 ? -0.056 1.154 3.852 1.00 96.62 79 ILE A C 1
ATOM 639 O O . ILE A 1 79 ? -0.827 1.059 4.801 1.00 96.62 79 ILE A O 1
ATOM 643 N N . ASP A 1 80 ? 1.241 0.864 3.958 1.00 96.81 80 ASP A N 1
ATOM 644 C CA . ASP A 1 80 ? 1.823 0.328 5.194 1.00 96.81 80 ASP A CA 1
ATOM 645 C C . ASP A 1 80 ? 1.690 1.289 6.383 1.00 96.81 80 ASP A C 1
ATOM 647 O O . ASP A 1 80 ? 1.419 0.860 7.506 1.00 96.81 80 ASP A O 1
ATOM 651 N N . ARG A 1 81 ? 1.874 2.597 6.157 1.00 97.44 81 ARG A N 1
ATOM 652 C CA . ARG A 1 81 ? 1.694 3.623 7.200 1.00 97.44 81 ARG A CA 1
ATOM 653 C C . ARG A 1 81 ? 0.239 3.712 7.647 1.00 97.44 81 ARG A C 1
ATOM 655 O O . ARG A 1 81 ? -0.034 3.559 8.832 1.00 97.44 81 ARG A O 1
ATOM 662 N N . LEU A 1 82 ? -0.685 3.851 6.696 1.00 97.31 82 LEU A N 1
ATOM 663 C CA . LEU A 1 82 ? -2.121 3.901 6.978 1.00 97.31 82 LEU A CA 1
ATOM 664 C C . LEU A 1 82 ? -2.606 2.623 7.676 1.00 97.31 82 LEU A C 1
ATOM 666 O O . LEU A 1 82 ? -3.401 2.688 8.606 1.00 97.31 82 LEU A O 1
ATOM 670 N N . GLY A 1 83 ? -2.097 1.455 7.280 1.00 97.31 83 GLY A N 1
ATOM 671 C CA . GLY A 1 83 ? -2.422 0.183 7.922 1.00 97.31 83 GLY A CA 1
ATOM 672 C C . GLY A 1 83 ? -1.999 0.132 9.393 1.00 97.31 83 GLY A C 1
ATOM 673 O O . GLY A 1 83 ? -2.724 -0.418 10.224 1.00 97.31 83 GLY A O 1
ATOM 674 N N . LYS A 1 84 ? -0.856 0.740 9.740 1.00 97.12 84 LYS A N 1
ATOM 675 C CA . LYS A 1 84 ? -0.419 0.879 11.138 1.00 97.12 84 LYS A CA 1
ATOM 676 C C . LYS A 1 84 ? -1.316 1.835 11.918 1.00 97.12 84 LYS A C 1
ATOM 678 O O . LYS A 1 84 ? -1.754 1.461 13.000 1.00 97.12 84 LYS A O 1
ATOM 683 N N . GLU A 1 85 ? -1.639 2.994 11.350 1.00 97.25 85 GLU A N 1
ATOM 684 C CA . GLU A 1 85 ? -2.521 3.991 11.976 1.00 97.25 85 GLU A CA 1
ATOM 685 C C . GLU A 1 85 ? -3.921 3.420 12.251 1.00 97.25 85 GLU A C 1
ATOM 687 O O . GLU A 1 85 ? -4.440 3.531 13.358 1.00 97.25 85 GLU A O 1
ATOM 692 N N . VAL A 1 86 ? -4.515 2.720 11.279 1.00 97.88 86 VAL A N 1
ATOM 693 C CA . VAL A 1 86 ? -5.817 2.050 11.451 1.00 97.88 86 VAL A CA 1
ATOM 694 C C . VAL A 1 86 ? -5.750 0.989 12.544 1.00 97.88 86 VAL A C 1
ATOM 696 O O . VAL A 1 86 ? -6.683 0.846 13.339 1.00 97.88 86 VAL A O 1
ATOM 699 N N . LYS A 1 87 ? -4.650 0.229 12.596 1.00 97.25 87 LYS A N 1
ATOM 700 C CA . LYS A 1 87 ? -4.454 -0.777 13.634 1.00 97.25 87 LYS A CA 1
ATOM 701 C C . LYS A 1 87 ? -4.403 -0.110 15.004 1.00 97.25 87 LYS A C 1
ATOM 703 O O . LYS A 1 87 ? -5.169 -0.525 15.864 1.00 97.25 87 LYS A O 1
ATOM 708 N N . GLU A 1 88 ? -3.558 0.901 15.188 1.00 97.00 88 GLU A N 1
ATOM 709 C CA . GLU A 1 88 ? -3.424 1.678 16.430 1.00 97.00 88 GLU A CA 1
ATOM 710 C C . GLU A 1 88 ? -4.768 2.253 16.891 1.00 97.00 88 GLU A C 1
ATOM 712 O O . GLU A 1 88 ? -5.216 1.945 17.993 1.00 97.00 88 GLU A O 1
ATOM 717 N N . LEU A 1 89 ? -5.497 2.926 15.998 1.00 97.38 89 LEU A N 1
ATOM 718 C CA . LEU A 1 89 ? -6.820 3.471 16.305 1.00 97.38 89 LEU A CA 1
ATOM 719 C C . LEU A 1 89 ? -7.825 2.380 16.715 1.00 97.38 89 LEU A C 1
ATOM 721 O O . LEU A 1 89 ? -8.673 2.584 17.585 1.00 97.38 89 LEU A O 1
ATOM 725 N N . SER A 1 90 ? -7.727 1.185 16.123 1.00 95.62 90 SER A N 1
ATOM 726 C CA . SER A 1 90 ? -8.546 0.044 16.537 1.00 95.62 90 SER A CA 1
ATOM 727 C C . SER A 1 90 ? -8.186 -0.469 17.935 1.00 95.62 90 SER A C 1
ATOM 729 O O . SER A 1 90 ? -9.083 -0.972 18.619 1.00 95.62 90 SER A O 1
ATOM 731 N N . TRP A 1 91 ? -6.921 -0.391 18.358 1.00 97.44 91 TRP A N 1
ATOM 732 C CA . TRP A 1 91 ? -6.523 -0.733 19.727 1.00 97.44 91 TRP A CA 1
ATOM 733 C C . TRP A 1 91 ? -7.090 0.273 20.723 1.00 97.44 91 TRP A C 1
ATOM 735 O O . TRP A 1 91 ? -7.695 -0.150 21.709 1.00 97.44 91 TRP A O 1
ATOM 745 N N . ASP A 1 92 ? -6.993 1.567 20.421 1.00 96.94 92 ASP A N 1
ATOM 746 C CA . ASP A 1 92 ? -7.547 2.633 21.261 1.00 96.94 92 ASP A CA 1
ATOM 747 C C . ASP A 1 92 ? -9.058 2.485 21.429 1.00 96.94 92 ASP A C 1
ATOM 749 O O . ASP A 1 92 ? -9.568 2.489 22.551 1.00 96.94 92 ASP A O 1
ATOM 753 N N . TYR A 1 93 ? -9.776 2.245 20.328 1.00 97.19 93 TYR A N 1
ATOM 754 C CA . TYR A 1 93 ? -11.212 1.981 20.368 1.00 97.19 93 TYR A CA 1
ATOM 755 C C . TYR A 1 93 ? -11.555 0.780 21.257 1.00 97.19 93 TYR A C 1
ATOM 757 O O . TYR A 1 93 ? -12.466 0.857 22.080 1.00 97.19 93 TYR A O 1
ATOM 765 N N . LYS A 1 94 ? -10.833 -0.340 21.117 1.00 96.12 94 LYS A N 1
ATOM 766 C CA . LYS A 1 94 ? -11.080 -1.543 21.930 1.00 96.12 94 LYS A CA 1
ATOM 767 C C . LYS A 1 94 ? -10.808 -1.291 23.409 1.00 96.12 94 LYS A C 1
ATOM 769 O O . LYS A 1 94 ? -11.592 -1.746 24.237 1.00 96.12 94 LYS A O 1
ATOM 774 N N . SER A 1 95 ? -9.730 -0.577 23.725 1.00 96.81 95 SER A N 1
ATOM 775 C CA . SER A 1 95 ? -9.374 -0.210 25.097 1.00 96.81 95 SER A CA 1
ATOM 776 C C . SER A 1 95 ? -10.456 0.670 25.727 1.00 96.81 95 SER A C 1
ATOM 778 O O . SER A 1 95 ? -11.012 0.321 26.769 1.00 96.81 95 SER A O 1
ATOM 780 N N . LEU A 1 96 ? -10.849 1.744 25.035 1.00 95.94 96 LEU A N 1
ATOM 781 C CA . LEU A 1 96 ? -11.886 2.665 25.497 1.00 95.94 96 LEU A CA 1
ATOM 782 C C . LEU A 1 96 ? -13.245 1.972 25.638 1.00 95.94 96 LEU A C 1
ATOM 784 O O . LEU A 1 96 ? -13.960 2.186 26.613 1.00 95.94 96 LEU A O 1
ATOM 788 N N . ASN A 1 97 ? -13.606 1.109 24.688 1.00 95.56 97 ASN A N 1
ATOM 789 C CA . ASN A 1 97 ? -14.846 0.347 24.759 1.00 95.56 97 ASN A CA 1
ATOM 790 C C . ASN A 1 97 ? -14.842 -0.648 25.931 1.00 95.56 97 ASN A C 1
ATOM 792 O O . ASN A 1 97 ? -15.863 -0.812 26.594 1.00 95.56 97 ASN A O 1
ATOM 796 N N . ALA A 1 98 ? -13.707 -1.288 26.226 1.00 95.56 98 ALA A N 1
ATOM 797 C CA . ALA A 1 98 ? -13.578 -2.161 27.391 1.00 95.56 98 ALA A CA 1
ATOM 798 C C . ALA A 1 98 ? -13.716 -1.378 28.707 1.00 95.56 98 ALA A C 1
ATOM 800 O O . ALA A 1 98 ? -14.391 -1.836 29.634 1.00 95.56 98 ALA A O 1
ATOM 801 N N . GLU A 1 99 ? -13.136 -0.177 28.782 1.00 94.62 99 GLU A N 1
ATOM 802 C CA . GLU A 1 99 ? -13.324 0.720 29.921 1.00 94.62 99 GLU A CA 1
ATOM 803 C C . GLU A 1 99 ? -14.792 1.140 30.059 1.00 94.62 99 GLU A C 1
ATOM 805 O O . GLU A 1 99 ? -15.370 1.012 31.138 1.00 94.62 99 GLU A O 1
ATOM 810 N N . LEU A 1 100 ? -15.437 1.540 28.962 1.00 94.44 100 LEU A N 1
ATOM 811 C CA . LEU A 1 100 ? -16.854 1.890 28.945 1.00 94.44 100 LEU A CA 1
ATOM 812 C C . LEU A 1 100 ? -17.729 0.719 29.411 1.00 94.44 100 LEU A C 1
ATOM 814 O O . LEU A 1 100 ? -18.571 0.901 30.288 1.00 94.44 100 LEU A O 1
ATOM 818 N N . MET A 1 101 ? -17.486 -0.498 28.920 1.00 92.38 101 MET A N 1
ATOM 819 C CA . MET A 1 101 ? -18.194 -1.702 29.368 1.00 92.38 101 MET A CA 1
ATOM 820 C C . MET A 1 101 ? -18.049 -1.923 30.877 1.00 92.38 101 MET A C 1
ATOM 822 O O . MET A 1 101 ? -19.050 -2.145 31.565 1.00 92.38 101 MET A O 1
ATOM 826 N N . LYS A 1 102 ? -16.834 -1.781 31.420 1.00 92.12 102 LYS A N 1
ATOM 827 C CA . LYS A 1 102 ? -16.587 -1.862 32.867 1.00 92.12 102 LYS A CA 1
ATOM 828 C C . LYS A 1 102 ? -17.390 -0.806 33.631 1.00 92.12 102 LYS A C 1
ATOM 830 O O . LYS A 1 102 ? -18.043 -1.137 34.615 1.00 92.12 102 LYS A O 1
ATOM 835 N N . LEU A 1 103 ? -17.390 0.443 33.164 1.00 90.19 103 LEU A N 1
ATOM 836 C CA . LEU A 1 103 ? -18.132 1.541 33.793 1.00 90.19 103 LEU A CA 1
ATOM 837 C C . LEU A 1 10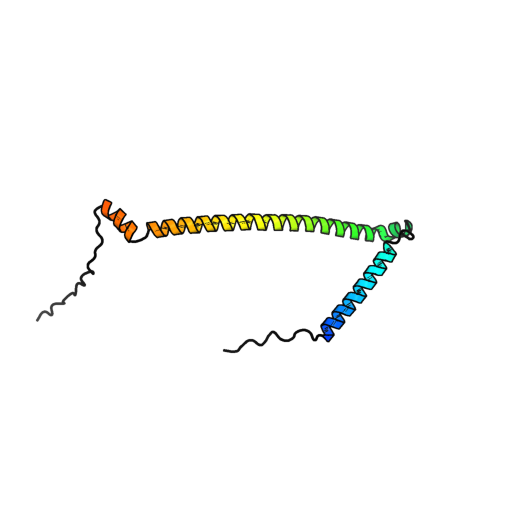3 ? -19.654 1.337 33.729 1.00 90.19 103 LEU A C 1
ATOM 839 O O . LEU A 1 103 ? -20.353 1.733 34.658 1.00 90.19 103 LEU A O 1
ATOM 843 N N . THR A 1 104 ? -20.156 0.720 32.657 1.00 89.44 104 THR A N 1
ATOM 844 C CA . THR A 1 104 ? -21.586 0.414 32.464 1.00 89.44 104 THR A CA 1
ATOM 845 C C . THR A 1 104 ? -22.041 -0.892 33.123 1.00 89.44 104 THR A C 1
ATOM 847 O O . THR A 1 104 ? -23.221 -1.234 33.070 1.00 89.44 104 THR A O 1
ATOM 850 N N . THR A 1 105 ? -21.132 -1.645 33.745 1.00 90.31 105 THR A N 1
ATOM 851 C CA . THR A 1 105 ? -21.486 -2.898 34.417 1.00 90.31 105 THR A CA 1
ATOM 852 C C . THR A 1 105 ? -22.384 -2.604 35.618 1.00 90.31 105 THR A C 1
ATOM 854 O O . THR A 1 105 ? -22.085 -1.707 36.405 1.00 90.31 105 THR A O 1
ATOM 857 N N . GLN A 1 106 ? -23.459 -3.383 35.792 1.00 84.06 106 GLN A N 1
ATOM 858 C CA . GLN A 1 106 ? -24.457 -3.181 36.857 1.00 84.06 106 GLN A CA 1
ATOM 859 C C . GLN A 1 106 ? -23.822 -3.042 38.243 1.00 84.06 106 GLN A C 1
ATOM 861 O O . GLN A 1 106 ? -24.202 -2.161 38.998 1.00 84.06 106 GLN A O 1
ATOM 866 N N . THR A 1 107 ? -22.793 -3.834 38.546 1.00 85.25 107 THR A N 1
ATOM 867 C CA . THR A 1 107 ? -22.071 -3.768 39.822 1.00 85.25 107 THR A CA 1
ATOM 868 C C . THR A 1 107 ? -21.323 -2.446 40.025 1.00 85.25 107 THR A C 1
ATOM 870 O O . THR A 1 107 ? -21.317 -1.916 41.130 1.00 85.25 107 THR A O 1
ATOM 873 N N . GLU A 1 108 ? -20.691 -1.892 38.985 1.00 85.44 108 GLU A N 1
ATOM 874 C CA . GLU A 1 108 ? -20.000 -0.594 39.072 1.00 85.44 108 GLU A CA 1
ATOM 875 C C . GLU A 1 108 ? -20.995 0.572 39.111 1.00 85.44 108 GLU A C 1
ATOM 877 O O . GLU A 1 108 ? -20.796 1.531 39.859 1.00 85.44 108 GLU A O 1
ATOM 882 N N . ILE A 1 109 ? -22.101 0.468 38.368 1.00 87.06 109 ILE A N 1
ATOM 883 C CA . ILE A 1 109 ? -23.207 1.428 38.443 1.00 87.06 109 ILE A CA 1
ATOM 884 C C . ILE A 1 109 ? -23.830 1.410 39.842 1.00 87.06 109 ILE A C 1
ATOM 886 O O . ILE A 1 109 ? -23.993 2.476 40.422 1.00 87.06 109 ILE A O 1
ATOM 890 N N . ALA A 1 110 ? -24.127 0.236 40.406 1.00 83.31 110 ALA A N 1
ATOM 891 C CA . ALA A 1 110 ? -24.703 0.092 41.742 1.00 83.31 110 ALA A CA 1
ATOM 892 C C . ALA A 1 110 ? -23.798 0.718 42.809 1.00 83.31 110 ALA A C 1
ATOM 894 O O . ALA A 1 110 ? -24.260 1.561 43.568 1.00 83.31 110 ALA A O 1
ATOM 895 N N . LYS A 1 111 ? -22.484 0.441 42.781 1.00 84.06 111 LYS A N 1
ATOM 896 C CA . LYS A 1 111 ? -21.510 1.079 43.690 1.00 84.06 111 LYS A CA 1
ATOM 897 C C . LYS A 1 111 ? -21.512 2.609 43.599 1.00 84.06 111 LYS A C 1
ATOM 899 O O . LYS A 1 111 ? -21.352 3.287 44.609 1.00 84.06 111 LYS A O 1
ATOM 904 N N . ARG A 1 112 ? -21.647 3.171 42.391 1.00 83.81 112 ARG A N 1
ATOM 905 C CA . ARG A 1 112 ? -21.724 4.630 42.183 1.00 83.81 112 ARG A CA 1
ATOM 906 C C . ARG A 1 112 ? -23.097 5.212 42.508 1.00 83.81 112 ARG A C 1
ATOM 908 O O . ARG A 1 112 ? -23.184 6.382 42.848 1.00 83.81 112 ARG A O 1
ATOM 915 N N . ALA A 1 113 ? -24.159 4.431 42.378 1.00 82.75 113 ALA A N 1
ATOM 916 C CA . ALA A 1 113 ? -25.513 4.829 42.735 1.00 82.75 113 ALA A CA 1
ATOM 917 C C . ALA A 1 113 ? -25.730 4.773 44.260 1.00 82.75 113 ALA A C 1
ATOM 919 O O . ALA A 1 113 ? -26.453 5.607 44.801 1.00 82.75 113 ALA A O 1
ATOM 920 N N . ASP A 1 114 ? -25.026 3.880 44.963 1.00 78.75 114 ASP A N 1
ATOM 921 C CA . ASP A 1 114 ? -25.026 3.790 46.425 1.00 78.75 114 ASP A CA 1
ATOM 922 C C . ASP A 1 114 ? -24.507 5.081 47.076 1.00 78.75 114 ASP A C 1
ATOM 924 O O . ASP A 1 114 ? -25.064 5.530 48.079 1.00 78.75 114 ASP A O 1
ATOM 928 N N . THR A 1 115 ? -23.496 5.743 46.492 1.00 78.25 115 THR A N 1
ATOM 929 C CA . THR A 1 115 ? -23.033 7.058 46.985 1.00 78.25 115 THR A CA 1
ATOM 930 C C . THR A 1 115 ? -24.079 8.159 46.803 1.00 78.25 115 THR A C 1
ATOM 932 O O . THR A 1 115 ? -24.056 9.151 47.528 1.00 78.25 115 THR A O 1
ATOM 935 N N . LEU A 1 116 ? -25.023 7.971 45.878 1.00 79.88 116 LEU A N 1
ATOM 936 C CA . LEU A 1 116 ? -26.181 8.839 45.657 1.00 79.88 116 LEU A CA 1
ATOM 937 C C . LEU A 1 116 ? -27.404 8.409 46.494 1.00 79.88 116 LEU A C 1
ATOM 939 O O . LEU A 1 116 ? -28.464 9.022 46.384 1.00 79.88 116 LEU A O 1
ATOM 943 N N . GLY A 1 117 ? -27.276 7.371 47.333 1.00 75.19 117 GLY A N 1
ATOM 944 C CA . GLY A 1 117 ? -28.347 6.848 48.188 1.00 75.19 117 GLY A CA 1
ATOM 945 C C . GLY A 1 117 ? -29.374 5.966 47.468 1.00 75.19 117 GLY A C 1
ATOM 946 O O . GLY A 1 117 ? -30.429 5.672 48.032 1.00 75.19 117 GLY A O 1
ATOM 947 N N . LEU A 1 118 ? -29.095 5.543 46.232 1.00 74.31 118 LEU A N 1
ATOM 948 C CA . LEU A 1 118 ? -29.981 4.711 45.417 1.00 74.31 118 LEU A CA 1
ATOM 949 C C . LEU A 1 118 ? -29.616 3.231 45.589 1.00 74.31 118 LEU A C 1
ATOM 951 O O . LEU A 1 118 ? -28.502 2.837 45.267 1.00 74.31 118 LEU A O 1
ATOM 955 N N . LYS A 1 119 ? -30.566 2.406 46.051 1.00 74.25 119 LYS A N 1
ATOM 956 C CA . LYS A 1 119 ? -30.387 0.953 46.217 1.00 74.25 119 LYS A CA 1
ATOM 957 C C . LYS A 1 119 ? -31.001 0.164 45.071 1.00 74.25 119 LYS A C 1
ATOM 959 O O . LYS A 1 119 ? -32.112 0.455 44.624 1.00 74.25 119 LYS A O 1
ATOM 964 N N . GLU A 1 120 ? -30.308 -0.891 44.658 1.00 73.44 120 GLU A N 1
ATOM 965 C CA . GLU A 1 120 ? -30.837 -1.856 43.701 1.00 73.44 120 GLU A CA 1
ATOM 966 C C . GLU A 1 120 ? -32.038 -2.608 44.295 1.00 73.44 120 GLU A C 1
ATOM 968 O O . GLU A 1 120 ? -32.006 -3.105 45.425 1.00 73.44 120 GLU A O 1
ATOM 973 N N . ARG A 1 121 ? -33.129 -2.680 43.528 1.00 70.12 121 ARG A N 1
ATOM 974 C CA . ARG A 1 121 ? -34.334 -3.405 43.926 1.00 70.12 121 ARG A CA 1
ATOM 975 C C . ARG A 1 121 ? -34.129 -4.896 43.660 1.00 70.12 121 ARG A C 1
ATOM 977 O O . ARG A 1 121 ? -34.220 -5.341 42.523 1.00 70.12 121 ARG A O 1
ATOM 984 N N . THR A 1 122 ? -33.881 -5.660 44.717 1.00 76.69 122 THR A N 1
ATOM 985 C CA . THR A 1 122 ? -33.654 -7.118 44.668 1.00 76.69 122 THR A CA 1
ATOM 986 C C . THR A 1 122 ? -34.949 -7.924 44.537 1.00 76.69 122 THR A C 1
ATOM 988 O O . THR A 1 122 ? -34.923 -9.081 44.126 1.00 76.69 122 THR A O 1
ATOM 991 N N . GLU A 1 123 ? -36.090 -7.324 44.878 1.00 80.19 123 GLU A N 1
ATOM 992 C CA . GLU A 1 123 ? -37.397 -7.974 44.802 1.00 80.19 123 GLU A CA 1
ATOM 993 C C . GLU A 1 123 ? -38.088 -7.716 43.455 1.00 80.19 123 GLU A C 1
ATOM 995 O O . GLU A 1 123 ? -38.130 -6.569 42.987 1.00 80.19 123 GLU A O 1
ATOM 1000 N N . PRO A 1 124 ? -38.692 -8.748 42.837 1.00 78.81 124 PRO A N 1
ATOM 1001 C CA . PRO A 1 124 ? -39.404 -8.590 41.579 1.00 78.81 124 PRO A CA 1
ATOM 1002 C C . PRO A 1 124 ? -40.581 -7.604 41.717 1.00 78.81 124 PRO A C 1
ATOM 1004 O O . PRO A 1 124 ? -41.216 -7.513 42.772 1.00 78.81 124 PRO A O 1
ATOM 1007 N N . PRO A 1 125 ? -40.912 -6.849 40.654 1.00 78.25 125 PRO A N 1
ATOM 1008 C CA . PRO A 1 125 ? -42.021 -5.908 40.684 1.00 78.25 125 PRO A CA 1
ATOM 1009 C C . PRO A 1 125 ? -43.355 -6.633 40.886 1.00 78.25 125 PRO A C 1
ATOM 1011 O O . PRO A 1 125 ? -43.686 -7.584 40.179 1.00 78.25 125 PRO A O 1
ATOM 1014 N N . ILE A 1 126 ? -44.145 -6.144 41.842 1.00 80.38 126 ILE A N 1
ATOM 1015 C CA . ILE A 1 126 ? -45.477 -6.669 42.141 1.00 80.38 126 ILE A CA 1
ATOM 1016 C C . ILE A 1 126 ? -46.390 -6.374 40.942 1.00 80.38 126 ILE A C 1
ATOM 1018 O O . ILE A 1 126 ? -46.609 -5.213 40.591 1.00 80.38 126 ILE A O 1
ATOM 1022 N N . LYS A 1 127 ? -46.929 -7.419 40.301 1.00 79.31 127 LYS A N 1
ATOM 1023 C CA . LYS A 1 127 ? -47.970 -7.262 39.276 1.00 79.31 127 LYS A CA 1
ATOM 1024 C C . LYS A 1 127 ? -49.272 -6.835 39.952 1.00 79.31 127 LYS A C 1
ATOM 1026 O O . LYS A 1 127 ? -49.890 -7.629 40.655 1.00 79.31 127 LYS A O 1
ATOM 1031 N N . LEU A 1 128 ? -49.705 -5.603 39.700 1.00 77.81 128 LEU A N 1
ATOM 1032 C CA . LEU A 1 128 ? -51.034 -5.132 40.080 1.00 77.81 128 LEU A CA 1
ATOM 1033 C C . LEU A 1 128 ? -52.068 -5.796 39.160 1.00 77.81 128 LEU A C 1
ATOM 1035 O O . LEU A 1 128 ? -52.183 -5.442 37.987 1.00 77.81 128 LEU A O 1
ATOM 1039 N N . GLN A 1 129 ? -52.801 -6.787 39.670 1.00 75.56 129 GLN A N 1
ATOM 1040 C CA . GLN A 1 129 ? -53.980 -7.311 38.982 1.00 75.56 129 GLN A CA 1
ATOM 1041 C C . GLN A 1 129 ? -55.170 -6.417 39.327 1.00 75.56 129 GLN A C 1
ATOM 1043 O O . GLN A 1 129 ? -55.589 -6.343 40.480 1.00 75.56 129 GLN A O 1
ATOM 1048 N N . VAL A 1 130 ? -55.701 -5.709 38.329 1.00 75.25 130 VAL A N 1
ATOM 1049 C CA . VAL A 1 130 ? -56.913 -4.901 38.493 1.00 75.25 130 VAL A CA 1
ATOM 1050 C C . VAL A 1 130 ? -58.101 -5.856 38.560 1.00 75.25 130 VAL A C 1
ATOM 1052 O O . VAL A 1 130 ? -58.562 -6.358 37.535 1.00 75.25 130 VAL A O 1
ATOM 1055 N N . VAL A 1 131 ? -58.593 -6.124 39.769 1.00 69.44 131 VAL A N 1
ATOM 1056 C CA . VAL A 1 131 ? -59.863 -6.829 39.957 1.00 69.44 131 VAL A CA 1
ATOM 1057 C C . VAL A 1 131 ? -60.972 -5.862 39.548 1.00 69.44 131 VAL A C 1
ATOM 1059 O O . VAL A 1 131 ? -61.247 -4.885 40.241 1.00 69.44 131 VAL A O 1
ATOM 1062 N N . LYS A 1 132 ? -61.585 -6.088 38.381 1.00 65.50 132 LYS A N 1
ATOM 1063 C CA . LYS A 1 132 ? -62.838 -5.411 38.032 1.00 65.50 132 LYS A CA 1
ATOM 1064 C C . LYS A 1 132 ? -63.919 -5.965 38.950 1.00 65.50 132 LYS A C 1
ATOM 1066 O O . LYS A 1 132 ? -64.319 -7.116 38.792 1.00 65.50 132 LYS A O 1
ATOM 1071 N N . GLU A 1 133 ? -64.380 -5.157 39.898 1.00 58.44 133 GLU A N 1
ATOM 1072 C CA . GLU A 1 133 ? -65.570 -5.497 40.668 1.00 58.44 133 GLU A CA 1
ATOM 1073 C C . GLU A 1 133 ? -66.770 -5.600 39.726 1.00 58.44 133 GLU A C 1
ATOM 1075 O O . GLU A 1 133 ? -67.182 -4.626 39.088 1.00 58.44 133 GLU A O 1
ATOM 1080 N N . VAL A 1 134 ? -67.319 -6.808 39.618 1.00 55.00 134 VAL A N 1
ATOM 1081 C CA . VAL A 1 134 ? -68.611 -7.044 38.982 1.00 55.00 134 VAL A CA 1
ATOM 1082 C C . VAL A 1 134 ? -69.666 -6.530 39.955 1.00 55.00 134 VAL A C 1
ATOM 1084 O O . VAL A 1 134 ? -70.005 -7.200 40.930 1.00 55.00 134 VAL A O 1
ATOM 1087 N N . LYS A 1 135 ? -70.147 -5.304 39.715 1.00 48.00 135 LYS A N 1
ATOM 1088 C CA . LYS A 1 135 ? -71.333 -4.776 40.394 1.00 48.00 135 LYS A CA 1
ATOM 1089 C C . LYS A 1 135 ? -72.534 -5.663 40.059 1.00 48.00 135 LYS A C 1
ATOM 1091 O O . LYS A 1 135 ? -72.800 -5.930 38.888 1.00 48.00 135 LYS A O 1
ATOM 1096 N N . LYS A 1 136 ? -73.179 -6.124 41.126 1.00 41.53 136 LYS A N 1
ATOM 1097 C CA . LYS A 1 136 ? -74.417 -6.902 41.152 1.00 41.53 136 LYS A CA 1
ATOM 1098 C C . LYS A 1 136 ? -75.623 -6.030 40.816 1.00 41.53 136 LYS A C 1
ATOM 1100 O O . LYS A 1 136 ? -75.560 -4.821 41.136 1.00 41.53 136 LYS A O 1
#

Radius of gyration: 38.89 Å; Cα contacts (8 Å, |Δi|>4): 15; chains: 1; bounding box: 105×40×88 Å

Organism: NCBI:txid2662364

Solvent-accessible surface area (backbone atoms only — not comparable to full-atom values): 8288 Å² total; per-residue (Å²): 134,87,79,86,81,91,80,79,81,70,73,53,67,67,60,51,48,52,52,48,52,54,45,49,52,55,48,49,56,50,49,54,50,47,52,66,68,69,40,90,87,69,82,50,67,67,59,52,64,74,41,40,73,59,55,52,49,52,50,49,52,51,52,53,49,55,52,52,50,54,53,51,54,55,47,52,57,48,50,57,50,52,52,49,51,55,50,51,53,52,51,53,51,52,52,52,49,52,50,48,50,54,60,69,31,67,70,51,42,46,60,59,31,45,80,74,73,46,77,85,80,86,66,81,84,81,81,83,76,83,77,78,79,80,81,129